Protein AF-A0ABD1R7M1-F1 (afdb_monomer)

Structure (mmCIF, N/CA/C/O backbone):
data_AF-A0ABD1R7M1-F1
#
_entry.id   AF-A0ABD1R7M1-F1
#
loop_
_atom_site.group_PDB
_atom_site.id
_atom_site.type_symbol
_atom_site.label_atom_id
_atom_site.label_alt_id
_atom_site.label_comp_id
_atom_site.label_asym_id
_atom_site.label_entity_id
_atom_site.label_seq_id
_atom_site.pdbx_PDB_ins_code
_atom_site.Cartn_x
_atom_site.Cartn_y
_atom_site.Cartn_z
_atom_site.occupancy
_atom_site.B_iso_or_equiv
_atom_site.auth_seq_id
_atom_site.auth_comp_id
_atom_site.auth_asym_id
_atom_site.auth_atom_id
_atom_site.pdbx_PDB_model_num
ATOM 1 N N . MET A 1 1 ? -0.407 -18.574 -73.218 1.00 39.66 1 MET A N 1
ATOM 2 C CA . MET A 1 1 ? 0.041 -18.641 -74.624 1.00 39.66 1 MET A CA 1
ATOM 3 C C . MET A 1 1 ? 1.188 -17.644 -74.722 1.00 39.66 1 MET A C 1
ATOM 5 O O . MET A 1 1 ? 0.925 -16.484 -74.448 1.00 39.66 1 MET A O 1
ATOM 9 N N . SER A 1 2 ? 2.442 -18.100 -74.569 1.00 45.06 2 SER A N 1
ATOM 10 C CA . SER A 1 2 ? 3.387 -18.464 -75.665 1.00 45.06 2 SER A CA 1
ATOM 11 C C . SER A 1 2 ? 3.735 -17.207 -76.479 1.00 45.06 2 SER A C 1
ATOM 13 O O . SER A 1 2 ? 2.805 -16.568 -76.948 1.00 45.06 2 SER A O 1
ATOM 15 N N . ASP A 1 3 ? 4.956 -16.671 -76.543 1.00 44.69 3 ASP A N 1
ATOM 16 C CA . ASP A 1 3 ? 6.302 -17.182 -76.905 1.00 44.69 3 ASP A CA 1
ATOM 17 C C . ASP A 1 3 ? 7.366 -16.435 -76.067 1.00 44.69 3 ASP A C 1
ATOM 19 O O . ASP A 1 3 ? 7.115 -15.302 -75.672 1.00 44.69 3 ASP A O 1
ATOM 23 N N . LYS A 1 4 ? 8.554 -16.905 -75.655 1.00 51.56 4 LYS A N 1
ATOM 24 C CA . LYS A 1 4 ? 9.598 -17.825 -76.154 1.00 51.56 4 LYS A CA 1
ATOM 25 C C . LYS A 1 4 ? 10.211 -17.477 -77.516 1.00 51.56 4 LYS A C 1
ATOM 27 O O . LYS A 1 4 ? 9.798 -18.030 -78.517 1.00 51.56 4 LYS A O 1
ATOM 32 N N . THR A 1 5 ? 11.341 -16.769 -77.482 1.00 46.03 5 THR A N 1
ATOM 33 C CA . THR A 1 5 ? 12.512 -17.079 -78.324 1.00 46.03 5 THR A CA 1
ATOM 34 C C . THR A 1 5 ? 13.796 -16.779 -77.549 1.00 46.03 5 THR A C 1
ATOM 36 O O . THR A 1 5 ? 14.017 -15.652 -77.109 1.00 46.03 5 THR A O 1
ATOM 39 N N . LEU A 1 6 ? 14.578 -17.842 -77.328 1.00 51.22 6 LEU A N 1
ATOM 40 C CA . LEU A 1 6 ? 16.008 -17.804 -77.019 1.00 51.22 6 LEU A CA 1
ATOM 41 C C . LEU A 1 6 ? 16.781 -17.339 -78.257 1.00 51.22 6 LEU A C 1
ATOM 43 O O . LEU A 1 6 ? 16.264 -17.493 -79.356 1.00 51.22 6 LEU A O 1
ATOM 47 N N . ASP A 1 7 ? 17.996 -16.843 -78.041 1.00 45.28 7 ASP A N 1
ATOM 48 C CA . ASP A 1 7 ? 19.244 -17.173 -78.758 1.00 45.28 7 ASP A CA 1
ATOM 49 C C . ASP A 1 7 ? 20.304 -16.173 -78.263 1.00 45.28 7 ASP A C 1
ATOM 51 O O . ASP A 1 7 ? 19.977 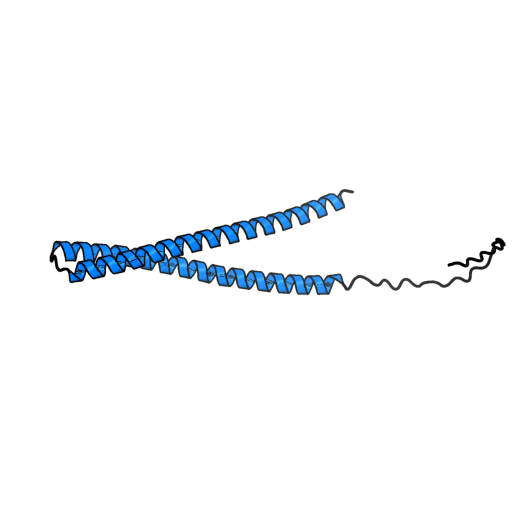-15.032 -77.952 1.00 45.28 7 ASP A O 1
ATOM 55 N N . ASP A 1 8 ? 21.594 -16.432 -78.152 1.00 43.25 8 ASP A N 1
ATOM 56 C CA . ASP A 1 8 ? 22.455 -17.606 -78.052 1.00 43.25 8 ASP A CA 1
ATOM 57 C C . ASP A 1 8 ? 23.808 -16.988 -77.625 1.00 43.25 8 ASP A C 1
ATOM 59 O O . ASP A 1 8 ? 24.107 -15.838 -77.967 1.00 43.25 8 ASP A O 1
ATOM 63 N N . HIS A 1 9 ? 24.602 -17.681 -76.816 1.00 45.09 9 HIS A N 1
ATOM 64 C CA . HIS A 1 9 ? 25.934 -17.199 -76.428 1.00 45.09 9 HIS A CA 1
ATOM 65 C C . HIS A 1 9 ? 26.943 -17.591 -77.520 1.00 45.09 9 HIS A C 1
ATOM 67 O O . HIS A 1 9 ? 26.781 -18.637 -78.142 1.00 45.09 9 HIS A O 1
ATOM 73 N N . PRO A 1 10 ? 28.035 -16.834 -77.719 1.00 48.00 10 PRO A N 1
ATOM 74 C CA . PRO A 1 10 ? 29.284 -17.402 -77.213 1.00 48.00 10 PRO A CA 1
ATOM 75 C C . PRO A 1 10 ? 30.273 -16.375 -76.645 1.00 48.00 10 PRO A C 1
ATOM 77 O O . PRO A 1 10 ? 30.206 -15.172 -76.891 1.00 48.00 10 PRO A O 1
ATOM 80 N N . GLN A 1 11 ? 31.168 -16.915 -75.824 1.00 47.47 11 GLN A N 1
ATOM 81 C CA . GLN A 1 11 ? 32.292 -16.266 -75.167 1.00 47.47 11 GLN A CA 1
ATOM 82 C C . GLN A 1 11 ? 33.311 -15.730 -76.177 1.00 47.47 11 GLN A C 1
ATOM 84 O O . GLN A 1 11 ? 33.597 -16.403 -77.165 1.00 47.47 11 GLN A O 1
ATOM 89 N N . ASP A 1 12 ? 33.954 -14.610 -75.846 1.00 35.03 12 ASP A N 1
ATOM 90 C CA . ASP A 1 12 ? 35.298 -14.313 -76.336 1.00 35.03 12 ASP A CA 1
ATOM 91 C C . ASP A 1 12 ? 36.190 -13.839 -75.181 1.00 35.03 12 ASP A C 1
ATOM 93 O O . ASP A 1 12 ? 35.791 -13.029 -74.342 1.00 35.03 12 ASP A O 1
ATOM 97 N N . SER A 1 13 ? 37.374 -14.442 -75.120 1.00 50.53 13 SER A N 1
ATOM 98 C CA . SER A 1 13 ? 38.446 -14.186 -74.164 1.00 50.53 13 SER A CA 1
ATOM 99 C C . SER A 1 13 ? 39.355 -13.096 -74.714 1.00 50.53 13 SER A C 1
ATOM 101 O O . SER A 1 13 ? 39.893 -13.243 -75.804 1.00 50.53 13 SER A O 1
ATOM 103 N N . GLY A 1 14 ? 39.632 -12.064 -73.925 1.00 38.62 14 GLY A N 1
ATOM 104 C CA . GLY A 1 14 ? 40.678 -11.093 -74.238 1.00 38.62 14 GLY A CA 1
ATOM 105 C C . GLY A 1 14 ? 41.117 -10.366 -72.979 1.00 38.62 14 GLY A C 1
ATOM 106 O O . GLY A 1 14 ? 40.344 -9.613 -72.396 1.00 38.62 14 GLY A O 1
ATOM 107 N N . SER A 1 15 ? 42.326 -10.674 -72.526 1.00 45.91 15 SER A N 1
ATOM 108 C CA . SER A 1 15 ? 42.978 -10.127 -71.342 1.00 45.91 15 SER A CA 1
ATOM 109 C C . SER A 1 15 ? 43.521 -8.708 -71.558 1.00 45.91 15 SER A C 1
ATOM 111 O O . SER A 1 15 ? 43.732 -8.275 -72.686 1.00 45.91 15 SER A O 1
ATOM 113 N N . ASP A 1 16 ? 43.815 -8.067 -70.422 1.00 44.69 16 ASP A N 1
ATOM 114 C CA . ASP A 1 16 ? 44.773 -6.969 -70.231 1.00 44.69 16 ASP A CA 1
ATOM 115 C C . ASP A 1 16 ? 44.353 -5.547 -70.637 1.00 44.69 16 ASP A C 1
ATOM 117 O O . ASP A 1 16 ? 44.591 -5.106 -71.750 1.00 44.69 16 ASP A O 1
ATOM 121 N N . GLU A 1 17 ? 43.847 -4.776 -69.665 1.00 37.94 17 GLU A N 1
ATOM 122 C CA . GLU A 1 17 ? 44.541 -3.565 -69.184 1.00 37.94 17 GLU A CA 1
ATOM 123 C C . GLU A 1 17 ? 43.837 -2.997 -67.938 1.00 37.94 17 GLU A C 1
ATOM 125 O O . GLU A 1 17 ? 42.680 -2.579 -67.975 1.00 37.94 17 GLU A O 1
ATOM 130 N N . LEU A 1 18 ? 44.549 -2.962 -66.809 1.00 48.09 18 LEU A N 1
ATOM 131 C CA . LEU A 1 18 ? 44.186 -2.114 -65.675 1.00 48.09 18 LEU A CA 1
ATOM 132 C C . LEU A 1 18 ? 44.658 -0.685 -65.965 1.00 48.09 18 LEU A C 1
ATOM 134 O O . LEU A 1 18 ? 45.837 -0.501 -66.268 1.00 48.09 18 LEU A O 1
ATOM 138 N N . PRO A 1 19 ? 43.845 0.332 -65.652 1.00 46.22 19 PRO A N 1
ATOM 139 C CA . PRO A 1 19 ? 44.384 1.531 -65.046 1.00 46.22 19 PRO A CA 1
ATOM 140 C C . PRO A 1 19 ? 43.989 1.566 -63.571 1.00 46.22 19 PRO A C 1
ATOM 142 O O . PRO A 1 19 ? 42.822 1.606 -63.184 1.00 46.22 19 PRO A O 1
ATOM 145 N N . SER A 1 20 ? 45.029 1.547 -62.748 1.00 53.94 20 SER A N 1
ATOM 146 C CA . SER A 1 20 ? 45.032 1.821 -61.321 1.00 53.94 20 SER A CA 1
ATOM 147 C C . SER A 1 20 ? 44.240 3.087 -60.973 1.00 53.94 20 SER A C 1
ATOM 149 O O . SER A 1 20 ? 44.700 4.200 -61.234 1.00 53.94 20 SER A O 1
ATOM 151 N N . VAL A 1 21 ? 43.103 2.929 -60.296 1.00 48.91 21 VAL A N 1
ATOM 152 C CA . VAL A 1 21 ? 42.571 3.970 -59.414 1.00 48.91 21 VAL A CA 1
ATOM 153 C C . VAL A 1 21 ? 42.895 3.547 -57.989 1.00 48.91 21 VAL A C 1
ATOM 155 O O . VAL A 1 21 ? 42.351 2.593 -57.438 1.00 48.91 21 VAL A O 1
ATOM 158 N N . VAL A 1 22 ? 43.872 4.244 -57.422 1.00 53.50 22 VAL A N 1
ATOM 159 C CA . VAL A 1 22 ? 44.125 4.299 -55.988 1.00 53.50 22 VAL A CA 1
ATOM 160 C C . VAL A 1 22 ? 42.834 4.743 -55.303 1.00 53.50 22 VAL A C 1
ATOM 162 O O . VAL A 1 22 ? 42.510 5.929 -55.263 1.00 53.50 22 VAL A O 1
ATOM 165 N N . VAL A 1 23 ? 42.076 3.783 -54.770 1.00 49.38 23 VAL A N 1
ATOM 166 C CA . VAL A 1 23 ? 41.106 4.062 -53.713 1.00 49.38 23 VAL A CA 1
ATOM 167 C C . VAL A 1 23 ? 41.943 4.396 -52.489 1.00 49.38 23 VAL A C 1
ATOM 169 O O . VAL A 1 23 ? 42.403 3.518 -51.762 1.00 49.38 23 VAL A O 1
ATOM 172 N N . ASN A 1 24 ? 42.209 5.692 -52.324 1.00 47.72 24 ASN A N 1
ATOM 173 C CA . ASN A 1 24 ? 42.637 6.239 -51.051 1.00 47.72 24 ASN A CA 1
ATOM 174 C C . ASN A 1 24 ? 41.645 5.736 -50.002 1.00 47.72 24 ASN A C 1
ATOM 176 O O . ASN A 1 24 ? 40.456 6.051 -50.061 1.00 47.72 24 ASN A O 1
ATOM 180 N N . GLY A 1 25 ? 42.148 4.933 -49.068 1.00 51.88 25 GLY A N 1
ATOM 181 C CA . GLY A 1 25 ? 41.462 4.676 -47.820 1.00 51.88 25 GLY A CA 1
ATOM 182 C C . GLY A 1 25 ? 41.325 5.999 -47.088 1.00 51.88 25 GLY A C 1
ATOM 183 O O . GLY A 1 25 ? 42.273 6.443 -46.445 1.00 51.88 25 GLY A O 1
ATOM 184 N N . ASP A 1 26 ? 40.163 6.634 -47.214 1.00 44.44 26 ASP A N 1
ATOM 185 C CA . ASP A 1 26 ? 39.697 7.511 -46.156 1.00 44.44 26 ASP A CA 1
ATOM 186 C C . ASP A 1 26 ? 38.957 6.638 -45.149 1.00 44.44 26 ASP A C 1
ATOM 188 O O . ASP A 1 26 ? 37.848 6.138 -45.360 1.00 44.44 26 ASP A O 1
ATOM 192 N N . ASP A 1 27 ? 39.707 6.369 -44.095 1.00 53.53 27 ASP A N 1
ATOM 193 C CA . ASP A 1 27 ? 39.394 5.618 -42.903 1.00 53.53 27 ASP A CA 1
ATOM 194 C C . ASP A 1 27 ? 38.145 6.245 -42.256 1.00 53.53 27 ASP A C 1
ATOM 196 O O . ASP A 1 27 ? 38.233 7.085 -41.360 1.00 53.53 27 ASP A O 1
ATOM 200 N N . SER A 1 28 ? 36.952 5.856 -42.723 1.00 53.56 28 SER A N 1
ATOM 201 C CA . SER A 1 28 ? 35.676 6.147 -42.064 1.00 53.56 28 SER A CA 1
ATOM 202 C C . SER A 1 28 ? 35.602 5.359 -40.755 1.00 53.56 28 SER A C 1
ATOM 204 O O . SER A 1 28 ? 34.842 4.402 -40.599 1.00 53.56 28 SER A O 1
ATOM 206 N N . LYS A 1 29 ? 36.427 5.773 -39.790 1.00 53.94 29 LYS A N 1
ATOM 207 C CA . LYS A 1 29 ? 36.362 5.390 -38.386 1.00 53.94 29 LYS A CA 1
ATOM 208 C C . LYS A 1 29 ? 35.007 5.820 -37.829 1.00 53.94 29 LYS A C 1
ATOM 210 O O . LYS A 1 29 ? 34.815 6.949 -37.393 1.00 53.94 29 LYS A O 1
ATOM 215 N N . SER A 1 30 ? 34.060 4.887 -37.866 1.00 56.38 30 SER A N 1
ATOM 216 C CA . SER A 1 30 ? 33.150 4.568 -36.763 1.00 56.38 30 SER A CA 1
ATOM 217 C C . SER A 1 30 ? 32.725 5.749 -35.868 1.00 56.38 30 SER A C 1
ATOM 219 O O . SER A 1 30 ? 33.058 5.779 -34.685 1.00 56.38 30 SER A O 1
ATOM 221 N N . ASN A 1 31 ? 31.944 6.697 -36.391 1.00 50.62 31 ASN A N 1
ATOM 222 C CA . ASN A 1 31 ? 31.202 7.642 -35.541 1.00 50.62 31 ASN A CA 1
ATOM 223 C C . ASN A 1 31 ? 29.749 7.191 -35.272 1.00 50.62 31 ASN A C 1
ATOM 225 O O . ASN A 1 31 ? 29.003 7.872 -34.577 1.00 50.62 31 ASN A O 1
ATOM 229 N N . ALA A 1 32 ? 29.339 6.029 -35.793 1.00 54.00 32 ALA A N 1
ATOM 230 C CA . ALA A 1 32 ? 28.003 5.473 -35.562 1.00 54.00 32 ALA A CA 1
ATOM 231 C C . ALA A 1 32 ? 27.825 4.883 -34.147 1.00 54.00 32 ALA A C 1
ATOM 233 O O . ALA A 1 32 ? 26.715 4.824 -33.641 1.00 54.00 32 ALA A O 1
ATOM 234 N N . THR A 1 33 ? 28.907 4.494 -33.463 1.00 55.53 33 THR A N 1
ATOM 235 C CA . THR A 1 33 ? 28.830 3.837 -32.143 1.00 55.53 33 THR A CA 1
ATOM 236 C C . THR A 1 33 ? 28.833 4.811 -30.961 1.00 55.53 33 THR A C 1
ATOM 238 O O . THR A 1 33 ? 28.380 4.458 -29.872 1.00 55.53 33 THR A O 1
ATOM 241 N N . SER A 1 34 ? 29.328 6.041 -31.138 1.00 58.84 34 SER A N 1
ATOM 242 C CA . SER A 1 34 ? 29.456 7.027 -30.054 1.00 58.84 34 SER A CA 1
ATOM 243 C C . SER A 1 34 ? 28.100 7.645 -29.686 1.00 58.84 34 SER A C 1
ATOM 245 O O . SER A 1 34 ? 27.756 7.691 -28.501 1.00 58.84 34 SER A O 1
ATOM 247 N N . SER A 1 35 ? 27.308 8.036 -30.692 1.00 61.56 35 SER A N 1
ATOM 248 C CA . SER A 1 35 ? 25.952 8.584 -30.542 1.00 61.56 35 SER A CA 1
ATOM 249 C C . SER A 1 35 ? 24.964 7.558 -29.989 1.00 61.56 35 SER A C 1
ATOM 251 O O . SER A 1 35 ? 24.223 7.868 -29.060 1.00 61.56 35 SER A O 1
ATOM 253 N N . ASP A 1 36 ? 25.007 6.311 -30.464 1.00 72.00 36 ASP A N 1
ATOM 254 C CA . ASP A 1 36 ? 24.167 5.240 -29.914 1.00 72.00 36 ASP A CA 1
ATOM 255 C C . ASP A 1 36 ? 24.520 4.947 -28.447 1.00 72.00 36 ASP A C 1
ATOM 257 O O . ASP A 1 36 ? 23.635 4.742 -27.615 1.00 72.00 36 ASP A O 1
ATOM 261 N N . SER A 1 37 ? 25.807 5.020 -28.081 1.00 79.75 37 SER A N 1
ATOM 262 C CA . SER A 1 37 ? 26.237 4.842 -26.688 1.00 79.75 37 SER A CA 1
ATOM 263 C C . SER A 1 37 ? 25.828 5.998 -25.769 1.00 79.75 37 SER A C 1
ATOM 265 O O . SER A 1 37 ? 25.560 5.772 -24.588 1.00 79.75 37 SER A O 1
ATOM 267 N N . SER A 1 38 ? 25.782 7.236 -26.273 1.00 85.25 38 SER A N 1
ATOM 268 C CA . SER A 1 38 ? 25.408 8.409 -25.476 1.00 85.25 38 SER A CA 1
ATOM 269 C C . SER A 1 38 ? 23.897 8.470 -25.261 1.00 85.25 38 SER A C 1
ATOM 271 O O . SER A 1 38 ? 23.459 8.749 -24.145 1.00 85.25 38 SER A O 1
ATOM 273 N N . VAL A 1 39 ? 23.107 8.091 -26.272 1.00 89.06 39 VAL A N 1
ATOM 274 C CA . VAL A 1 39 ? 21.659 7.882 -26.147 1.00 89.06 39 VAL A CA 1
ATOM 275 C C . VAL A 1 39 ? 21.365 6.723 -25.194 1.00 89.06 39 VAL A C 1
ATOM 277 O O . VAL A 1 39 ? 20.567 6.896 -24.276 1.00 89.06 39 VAL A O 1
ATOM 280 N N . ALA A 1 40 ? 22.048 5.580 -25.326 1.00 91.00 40 ALA A N 1
ATOM 281 C CA . ALA A 1 40 ? 21.885 4.448 -24.412 1.00 91.00 40 ALA A CA 1
ATOM 282 C C . ALA A 1 40 ? 22.251 4.809 -22.961 1.00 91.00 40 ALA A C 1
ATOM 284 O O . ALA A 1 40 ? 21.528 4.447 -22.033 1.00 91.00 40 ALA A O 1
ATOM 285 N N . LYS A 1 41 ? 23.326 5.582 -22.749 1.00 90.50 41 LYS A N 1
ATOM 286 C CA . LYS A 1 41 ? 23.695 6.111 -21.425 1.00 90.50 41 LYS A CA 1
ATOM 287 C C . LYS A 1 41 ? 22.669 7.103 -20.886 1.00 90.50 41 LYS A C 1
ATOM 289 O O . LYS A 1 41 ? 22.339 7.028 -19.707 1.00 90.50 41 LYS A O 1
ATOM 294 N N . GLY A 1 42 ? 22.149 8.002 -21.720 1.00 93.25 42 GLY A N 1
ATOM 295 C CA . GLY A 1 42 ? 21.093 8.940 -21.334 1.00 93.25 42 GLY A CA 1
ATOM 296 C C . GLY A 1 42 ? 19.808 8.216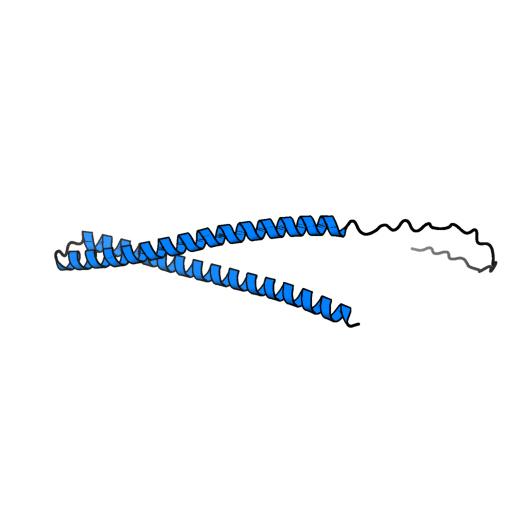 -20.933 1.00 93.25 42 GLY A C 1
ATOM 297 O O . GLY A 1 42 ? 19.233 8.512 -19.888 1.00 93.25 42 GLY A O 1
ATOM 298 N N . LEU A 1 43 ? 19.410 7.204 -21.709 1.00 92.69 43 LEU A N 1
ATOM 299 C CA . LEU A 1 43 ? 18.243 6.373 -21.428 1.00 92.69 43 LEU A CA 1
ATOM 300 C C . LEU A 1 43 ? 18.438 5.551 -20.148 1.00 92.69 43 LEU A C 1
ATOM 302 O O . LEU A 1 43 ? 17.557 5.531 -19.294 1.00 92.69 43 LEU A O 1
ATOM 306 N N . SER A 1 44 ? 19.610 4.932 -19.976 1.00 91.88 44 SER A N 1
ATOM 307 C CA . SER A 1 44 ? 19.963 4.207 -18.753 1.00 91.88 44 SER A CA 1
ATOM 308 C C . SER A 1 44 ? 19.947 5.131 -17.540 1.00 91.88 44 SER A C 1
ATOM 310 O O . SER A 1 44 ? 19.382 4.765 -16.519 1.00 91.88 44 SER A O 1
ATOM 312 N N . SER A 1 45 ? 20.519 6.332 -17.647 1.00 94.31 45 SER A N 1
ATOM 313 C CA . SER A 1 45 ? 20.519 7.314 -16.560 1.00 94.31 45 SER A CA 1
ATOM 314 C C . SER A 1 45 ? 19.104 7.764 -16.205 1.00 94.31 45 SER A C 1
ATOM 316 O O . SER A 1 45 ? 18.791 7.912 -15.026 1.00 94.31 45 SER A O 1
ATOM 318 N N . LEU A 1 46 ? 18.244 7.973 -17.205 1.00 96.56 46 LEU A N 1
ATOM 319 C CA . LEU A 1 46 ? 16.851 8.352 -16.990 1.00 96.56 46 LEU A CA 1
ATOM 320 C C . LEU A 1 46 ? 16.073 7.225 -16.302 1.00 96.56 46 LEU A C 1
ATOM 322 O O . LEU A 1 46 ? 15.377 7.473 -15.321 1.00 96.56 46 LEU A O 1
ATOM 326 N N . ILE A 1 47 ? 16.227 5.985 -16.773 1.00 94.38 47 ILE A N 1
ATOM 327 C CA . ILE A 1 47 ? 15.582 4.810 -16.176 1.00 94.38 47 ILE A CA 1
ATOM 328 C C . ILE A 1 47 ? 16.081 4.598 -14.744 1.00 94.38 47 ILE A C 1
ATOM 330 O O . ILE A 1 47 ? 15.261 4.433 -13.845 1.00 94.38 47 ILE A O 1
ATOM 334 N N . SER A 1 48 ? 17.391 4.676 -14.498 1.00 94.06 48 SER A N 1
ATOM 335 C CA . SER A 1 48 ? 17.955 4.584 -13.147 1.00 94.06 48 SER A CA 1
ATOM 336 C C . SER A 1 48 ? 17.410 5.677 -12.230 1.00 94.06 48 SER A C 1
ATOM 338 O O . SER A 1 48 ? 17.036 5.383 -11.098 1.00 94.06 48 SER A O 1
ATOM 340 N N . SER A 1 49 ? 17.297 6.916 -12.714 1.00 96.06 49 SER A N 1
ATOM 341 C CA . SER A 1 49 ? 16.710 8.016 -11.941 1.00 96.06 49 SER A CA 1
ATOM 342 C C . SER A 1 49 ? 15.252 7.738 -11.578 1.00 96.06 49 SER A C 1
ATOM 344 O O . SER A 1 49 ? 14.870 7.910 -10.425 1.00 96.06 49 SER A O 1
ATOM 346 N N . ILE A 1 50 ? 14.444 7.271 -12.534 1.00 97.25 50 ILE A N 1
ATOM 347 C CA . ILE A 1 50 ? 13.028 6.951 -12.304 1.00 97.25 50 ILE A CA 1
ATOM 348 C C . ILE A 1 50 ? 12.879 5.793 -11.312 1.00 97.25 50 ILE A C 1
ATOM 350 O O . ILE A 1 50 ? 12.026 5.861 -10.430 1.00 97.25 50 ILE A O 1
ATOM 354 N N . ILE A 1 51 ? 13.700 4.745 -11.438 1.00 95.25 51 ILE A N 1
ATOM 355 C CA . ILE A 1 51 ? 13.696 3.607 -10.508 1.00 95.25 51 ILE A CA 1
ATOM 356 C C . ILE A 1 51 ? 14.041 4.089 -9.098 1.00 95.25 51 ILE A C 1
ATOM 358 O O . ILE A 1 51 ? 13.300 3.804 -8.166 1.00 95.25 51 ILE A O 1
ATOM 362 N N . THR A 1 52 ? 15.094 4.895 -8.956 1.00 95.62 52 THR A N 1
ATOM 363 C CA . THR A 1 52 ? 15.530 5.416 -7.650 1.00 95.62 52 THR A CA 1
ATOM 364 C C . THR A 1 52 ? 14.454 6.298 -7.004 1.00 95.62 52 THR A C 1
ATOM 366 O O . THR A 1 52 ? 14.160 6.172 -5.813 1.00 95.62 52 THR A O 1
ATOM 369 N N . ASP A 1 53 ? 13.803 7.158 -7.791 1.00 95.50 53 ASP A N 1
ATOM 370 C CA . ASP A 1 53 ? 12.686 7.981 -7.324 1.00 95.50 53 ASP A CA 1
ATOM 371 C C . ASP A 1 53 ? 11.489 7.125 -6.897 1.00 95.50 53 ASP A C 1
ATOM 373 O O . ASP A 1 53 ? 10.857 7.402 -5.872 1.00 95.50 53 ASP A O 1
ATOM 377 N N . PHE A 1 54 ? 11.168 6.078 -7.660 1.00 95.94 54 PHE A N 1
ATOM 378 C CA . PHE A 1 54 ? 10.082 5.166 -7.324 1.00 95.94 54 PHE A CA 1
ATOM 379 C C . PHE A 1 54 ? 10.389 4.370 -6.052 1.00 95.94 54 PHE A C 1
ATOM 381 O O . PHE A 1 54 ? 9.521 4.278 -5.184 1.00 95.94 54 PHE A O 1
ATOM 388 N N . ASP A 1 55 ? 11.617 3.879 -5.899 1.00 93.19 55 ASP A N 1
ATOM 389 C CA . ASP A 1 55 ? 12.075 3.149 -4.715 1.00 93.19 55 ASP A CA 1
ATOM 390 C C . ASP A 1 55 ? 11.983 4.015 -3.460 1.00 93.19 55 ASP A C 1
ATOM 392 O O . ASP A 1 55 ? 11.398 3.593 -2.461 1.00 93.19 55 ASP A O 1
ATOM 396 N N . SER A 1 56 ? 12.444 5.268 -3.527 1.00 94.44 56 SER A N 1
ATOM 397 C CA . SER A 1 56 ? 12.346 6.196 -2.393 1.00 94.44 56 SER A CA 1
ATOM 398 C C . SER A 1 56 ? 10.891 6.434 -1.961 1.00 94.44 56 SER A C 1
ATOM 400 O O . SER A 1 56 ? 10.569 6.461 -0.768 1.00 94.44 56 SER A O 1
ATOM 402 N N . ARG A 1 57 ? 9.970 6.547 -2.928 1.00 94.88 57 ARG A N 1
ATOM 403 C CA . ARG A 1 57 ? 8.534 6.725 -2.674 1.00 94.88 57 ARG A CA 1
ATOM 404 C C . ARG A 1 57 ? 7.884 5.449 -2.150 1.00 94.88 57 ARG A C 1
ATOM 406 O O . ARG A 1 57 ? 7.019 5.532 -1.273 1.00 94.88 57 ARG A O 1
ATOM 413 N N . ALA A 1 58 ? 8.275 4.287 -2.664 1.00 95.56 58 ALA A N 1
ATOM 414 C CA . ALA A 1 58 ? 7.791 2.991 -2.204 1.00 95.56 58 ALA A CA 1
ATOM 415 C C . ALA A 1 58 ? 8.223 2.732 -0.755 1.00 95.56 58 ALA A C 1
ATOM 417 O O . ALA A 1 58 ? 7.394 2.351 0.075 1.00 95.56 58 ALA A O 1
ATOM 418 N N . GLU A 1 59 ? 9.478 3.033 -0.420 1.00 96.19 59 GLU A N 1
ATOM 419 C CA . GLU A 1 59 ? 10.013 2.919 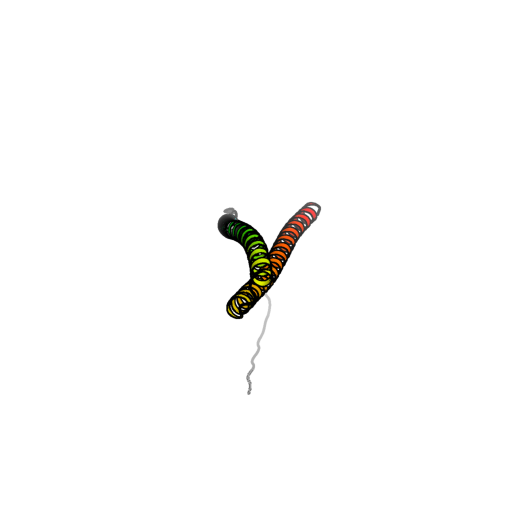0.935 1.00 96.19 59 GLU A CA 1
ATOM 420 C C . GLU A 1 59 ? 9.303 3.876 1.903 1.00 96.19 59 GLU A C 1
ATOM 422 O O . GLU A 1 59 ? 8.819 3.452 2.958 1.00 96.19 59 GLU A O 1
ATOM 427 N N . ALA A 1 60 ? 9.153 5.152 1.526 1.00 93.00 60 ALA A N 1
ATOM 428 C CA . ALA A 1 60 ? 8.412 6.132 2.320 1.00 93.00 60 ALA A CA 1
ATOM 429 C C . ALA A 1 60 ? 6.956 5.693 2.556 1.00 93.00 60 ALA A C 1
ATOM 431 O O . ALA A 1 60 ? 6.441 5.774 3.675 1.00 93.00 60 ALA A O 1
ATOM 432 N N . THR A 1 61 ? 6.306 5.156 1.519 1.00 93.50 61 THR A N 1
ATOM 433 C CA . THR A 1 61 ? 4.943 4.623 1.616 1.00 93.50 61 THR A CA 1
ATOM 434 C C . THR A 1 61 ? 4.889 3.431 2.566 1.00 93.50 61 THR A C 1
ATOM 436 O O . THR A 1 61 ? 4.023 3.396 3.440 1.00 93.50 61 THR A O 1
ATOM 439 N N . SER A 1 62 ? 5.824 2.484 2.455 1.00 94.19 62 SER A N 1
ATOM 440 C CA . SER A 1 62 ? 5.902 1.319 3.343 1.00 94.19 62 SER A CA 1
ATOM 441 C C . SER A 1 62 ? 6.026 1.735 4.810 1.00 94.19 62 SER A C 1
ATOM 443 O O . SER A 1 62 ? 5.257 1.261 5.645 1.00 94.19 62 SER A O 1
ATOM 445 N N . ARG A 1 63 ? 6.915 2.689 5.119 1.00 93.94 63 ARG A N 1
ATOM 446 C CA . ARG A 1 63 ? 7.074 3.229 6.481 1.00 93.94 63 ARG A CA 1
ATOM 447 C C . ARG A 1 63 ? 5.793 3.885 6.992 1.00 93.94 63 ARG A C 1
ATOM 449 O O . ARG A 1 63 ? 5.374 3.630 8.118 1.00 93.94 63 ARG A O 1
ATOM 456 N N . SER A 1 64 ? 5.131 4.688 6.157 1.00 91.56 64 SER A N 1
ATOM 457 C CA . SER A 1 64 ? 3.861 5.323 6.535 1.00 91.56 64 SER A CA 1
ATOM 458 C C . SER A 1 64 ? 2.748 4.300 6.799 1.00 91.56 64 SER A C 1
ATOM 460 O O . SER A 1 64 ? 1.955 4.467 7.724 1.00 91.56 64 SER A O 1
ATOM 462 N N . GLN A 1 65 ? 2.709 3.205 6.030 1.00 96.00 65 GLN A N 1
ATOM 463 C CA . GLN A 1 65 ? 1.746 2.124 6.228 1.00 96.00 65 GLN A CA 1
ATOM 464 C C . GLN A 1 65 ? 2.025 1.341 7.509 1.00 96.00 65 GLN A C 1
ATOM 466 O O . GLN A 1 65 ? 1.078 0.956 8.188 1.00 96.00 65 GLN A O 1
ATOM 471 N N . GLU A 1 66 ? 3.292 1.121 7.856 1.00 95.50 66 GLU A N 1
ATOM 472 C CA . GLU A 1 66 ? 3.679 0.472 9.110 1.00 95.50 66 GLU A CA 1
ATOM 473 C C . GLU A 1 66 ? 3.262 1.315 10.324 1.00 95.50 66 GLU A C 1
ATOM 475 O O . GLU A 1 66 ? 2.615 0.812 11.243 1.00 95.50 66 GLU A O 1
ATOM 480 N N . GLN A 1 67 ? 3.519 2.625 10.281 1.00 93.44 67 GLN A N 1
ATOM 481 C CA . GLN A 1 67 ? 3.055 3.559 11.312 1.00 93.44 67 GLN A CA 1
ATOM 482 C C . GLN A 1 67 ? 1.526 3.598 11.422 1.00 93.44 67 GLN A C 1
ATOM 484 O O . GLN A 1 67 ? 0.972 3.643 12.527 1.00 93.44 67 GLN A O 1
ATOM 489 N N . LEU A 1 68 ? 0.828 3.563 10.285 1.00 90.12 68 LEU A N 1
ATOM 490 C CA . LEU A 1 68 ? -0.628 3.508 10.261 1.00 90.12 68 LEU A CA 1
ATOM 491 C C . LEU A 1 68 ? -1.149 2.189 10.841 1.00 90.12 68 LEU A C 1
ATOM 493 O O . LEU A 1 68 ? -2.101 2.215 11.614 1.00 90.12 68 LEU A O 1
ATOM 497 N N . ALA A 1 69 ? -0.531 1.055 10.508 1.00 90.38 69 ALA A N 1
ATOM 498 C CA . ALA A 1 69 ? -0.901 -0.250 11.049 1.00 90.38 69 ALA A CA 1
ATOM 499 C C . ALA A 1 69 ? -0.767 -0.267 12.575 1.00 90.38 69 ALA A C 1
ATOM 501 O O . ALA A 1 69 ? -1.728 -0.606 13.261 1.00 90.38 69 ALA A O 1
ATOM 502 N N . PHE A 1 70 ? 0.361 0.219 13.101 1.00 93.25 70 PHE A N 1
ATOM 503 C CA . PHE A 1 70 ? 0.558 0.371 14.542 1.00 93.25 70 PHE A CA 1
ATOM 504 C C . PHE A 1 70 ? -0.510 1.269 15.184 1.00 93.25 70 PHE A C 1
ATOM 506 O O . PHE A 1 70 ? -1.075 0.941 16.227 1.00 93.25 70 PHE A O 1
ATOM 513 N N . SER A 1 71 ? -0.832 2.396 14.543 1.00 89.12 71 SER A N 1
ATOM 514 C CA . SER A 1 71 ? -1.860 3.319 15.035 1.00 89.12 71 SER A CA 1
ATOM 515 C C . SER A 1 71 ? -3.258 2.690 15.033 1.00 89.12 71 SER A C 1
ATOM 517 O O . SER A 1 71 ? -4.027 2.911 15.967 1.00 89.12 71 SER A O 1
ATOM 519 N N . LEU A 1 72 ? -3.583 1.889 14.013 1.00 92.31 72 LEU A N 1
ATOM 520 C CA . LEU A 1 72 ? -4.842 1.148 13.925 1.00 92.31 72 LEU A CA 1
ATOM 521 C C . LEU A 1 72 ? -4.928 0.043 14.975 1.00 92.31 72 LEU A C 1
ATOM 523 O O . LEU A 1 72 ? -5.990 -0.123 15.570 1.00 92.31 72 LEU A O 1
ATOM 527 N N . ASP A 1 73 ? -3.842 -0.688 15.225 1.00 92.31 73 ASP A N 1
ATOM 528 C CA . ASP A 1 73 ? -3.801 -1.717 16.265 1.00 92.31 73 ASP A CA 1
ATOM 529 C C . ASP A 1 73 ? -4.001 -1.084 17.650 1.00 92.31 73 ASP A C 1
ATOM 531 O O . ASP A 1 73 ? -4.811 -1.570 18.441 1.00 92.31 73 ASP A O 1
ATOM 535 N N . ARG A 1 74 ? -3.360 0.067 17.912 1.00 92.81 74 ARG A N 1
ATOM 536 C CA . ARG A 1 74 ? -3.566 0.820 19.158 1.00 92.81 74 ARG A CA 1
ATOM 537 C C . ARG A 1 74 ? -5.014 1.286 19.314 1.00 92.81 74 ARG A C 1
ATOM 539 O O . ARG A 1 74 ? -5.613 1.050 20.357 1.00 92.81 74 ARG A O 1
ATOM 546 N N . LEU A 1 75 ? -5.583 1.908 18.277 1.00 90.00 75 LEU A N 1
ATOM 547 C CA . LEU A 1 75 ? -6.970 2.380 18.296 1.00 90.00 75 LEU A CA 1
ATOM 548 C C . LEU A 1 75 ? -7.960 1.222 18.459 1.00 90.00 75 LEU A C 1
ATOM 550 O O . LEU A 1 75 ? -8.943 1.364 19.174 1.00 90.00 75 LEU A O 1
ATOM 554 N N . THR A 1 76 ? -7.700 0.079 17.822 1.00 84.38 76 THR A N 1
ATOM 555 C CA . THR A 1 76 ? -8.526 -1.126 17.978 1.00 84.38 76 THR A CA 1
ATOM 556 C C . THR A 1 76 ? -8.508 -1.595 19.431 1.00 84.38 76 THR A C 1
ATOM 558 O O . THR A 1 76 ? -9.570 -1.818 19.994 1.00 84.38 76 THR A O 1
ATOM 561 N N . GLY A 1 77 ? -7.338 -1.627 20.077 1.00 86.50 77 GLY A N 1
ATOM 562 C CA . GLY A 1 77 ? -7.239 -1.969 21.498 1.00 86.50 77 GLY A CA 1
ATOM 563 C C . GLY A 1 77 ? -7.916 -0.956 22.432 1.00 86.50 77 GLY A C 1
ATOM 564 O O . GLY A 1 77 ? -8.492 -1.345 23.444 1.00 86.50 77 GLY A O 1
ATOM 565 N N . GLU A 1 78 ? -7.880 0.341 22.110 1.00 83.38 78 GLU A N 1
ATOM 566 C CA . GLU A 1 78 ? -8.651 1.364 22.837 1.00 83.38 78 GLU A CA 1
ATOM 567 C C . GLU A 1 78 ? -10.166 1.160 22.657 1.00 83.38 78 GLU A C 1
ATOM 569 O O . GLU A 1 78 ? -10.929 1.310 23.609 1.00 83.38 78 GLU A O 1
ATOM 574 N N . LEU A 1 79 ? -10.601 0.769 21.457 1.00 78.25 79 LEU A N 1
ATOM 575 C CA . LEU A 1 79 ? -12.001 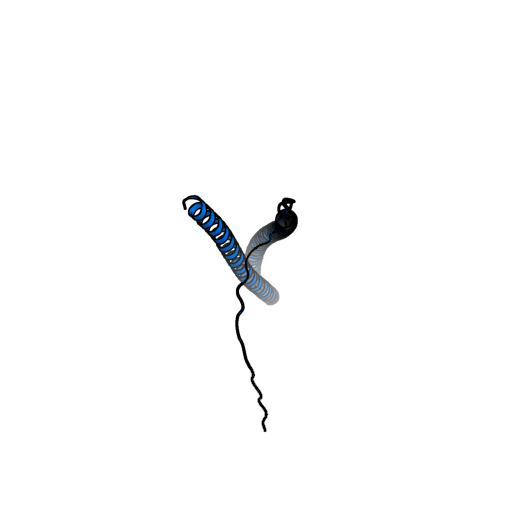0.502 21.150 1.00 78.25 79 LEU A CA 1
ATOM 576 C C . LEU A 1 79 ? -12.516 -0.776 21.827 1.00 78.25 79 LEU A C 1
ATOM 578 O O . LEU A 1 79 ? -13.649 -0.787 22.300 1.00 78.25 79 LEU A O 1
ATOM 582 N N . ASP A 1 80 ? -11.688 -1.821 21.899 1.00 80.25 80 ASP A N 1
ATOM 583 C CA . ASP A 1 80 ? -11.998 -3.065 22.608 1.00 80.25 80 ASP A CA 1
ATOM 584 C C . ASP A 1 80 ? -12.207 -2.791 24.105 1.00 80.25 80 ASP A C 1
ATOM 586 O O . ASP A 1 80 ? -13.202 -3.232 24.675 1.00 80.25 80 ASP A O 1
ATOM 590 N N . LYS A 1 81 ? -11.345 -1.964 24.716 1.00 74.25 81 LYS A N 1
ATOM 591 C CA . LYS A 1 81 ? -11.518 -1.498 26.105 1.00 74.25 81 LYS A CA 1
ATOM 592 C C . LYS A 1 81 ? -12.789 -0.671 26.289 1.00 74.25 81 LYS A C 1
ATOM 594 O O . LYS A 1 81 ? -13.502 -0.843 27.269 1.00 74.25 81 LYS A O 1
ATOM 599 N N . LEU A 1 82 ? -13.093 0.224 25.347 1.00 64.25 82 LEU A N 1
ATOM 600 C CA . LEU A 1 82 ? -14.308 1.039 25.408 1.00 64.25 82 LEU A CA 1
ATOM 601 C C . LEU A 1 82 ? -15.583 0.189 25.261 1.00 64.25 82 LEU A C 1
ATOM 603 O O . LEU A 1 82 ? -16.600 0.505 25.870 1.00 64.25 82 LEU A O 1
ATOM 607 N N . LEU A 1 83 ? -15.536 -0.881 24.462 1.00 61.12 83 LEU A N 1
ATOM 608 C CA . LEU A 1 83 ? -16.628 -1.851 24.327 1.00 61.12 83 LEU A CA 1
ATOM 609 C C . LEU A 1 83 ? -16.812 -2.704 25.584 1.00 61.12 83 LEU A C 1
ATOM 611 O O . LEU A 1 83 ? -17.946 -3.070 25.890 1.00 61.12 83 LEU A O 1
ATOM 615 N N . GLU A 1 84 ? -15.725 -3.005 26.294 1.00 64.12 84 GLU A N 1
ATOM 616 C CA . GLU A 1 84 ? -15.760 -3.693 27.587 1.00 64.12 84 GLU A CA 1
ATOM 617 C C . GLU A 1 84 ? -16.431 -2.819 28.666 1.00 64.12 84 GLU A C 1
ATOM 619 O O . GLU A 1 84 ? -17.255 -3.320 29.430 1.00 64.12 84 GLU A O 1
ATOM 624 N N . ASP A 1 85 ? -16.172 -1.505 28.657 1.00 56.62 85 ASP A N 1
ATOM 625 C CA . ASP A 1 85 ? -16.753 -0.538 29.606 1.00 56.62 85 ASP A CA 1
ATOM 626 C C . ASP A 1 85 ? -18.167 -0.036 29.225 1.00 56.62 85 ASP A C 1
ATOM 628 O O . ASP A 1 85 ? -18.919 0.414 30.094 1.00 56.62 85 ASP A O 1
ATOM 632 N N . ALA A 1 86 ? -18.570 -0.091 27.946 1.00 56.38 86 ALA A N 1
ATOM 633 C CA . ALA A 1 86 ? -19.889 0.367 27.495 1.00 56.38 86 ALA A CA 1
ATOM 634 C C . ALA A 1 86 ? -20.371 -0.357 26.216 1.00 56.38 86 ALA A C 1
ATOM 636 O O . ALA A 1 86 ? -20.009 0.042 25.101 1.00 56.38 86 ALA A O 1
ATOM 637 N N . PRO A 1 87 ? -21.268 -1.359 26.317 1.00 54.41 87 PRO A N 1
ATOM 638 C CA . PRO A 1 87 ? -21.806 -2.072 25.162 1.00 54.41 87 PRO A CA 1
ATOM 639 C C . PRO A 1 87 ? -22.848 -1.206 24.436 1.00 54.41 87 PRO A C 1
ATOM 641 O O . PRO A 1 87 ? -24.056 -1.414 24.539 1.00 54.41 87 PRO A O 1
ATOM 644 N N . SER A 1 88 ? -22.384 -0.193 23.700 1.00 59.53 88 SER A N 1
ATOM 645 C CA . SER A 1 88 ? -23.222 0.619 22.819 1.00 59.53 88 SER A CA 1
ATOM 646 C C . SER A 1 88 ? -23.074 0.153 21.363 1.00 59.53 88 SER A C 1
ATOM 648 O O . SER A 1 88 ? -21.952 0.099 20.845 1.00 59.53 88 SER A O 1
ATOM 650 N N . PRO A 1 89 ? -24.181 -0.134 20.649 1.00 61.25 89 PRO A N 1
ATOM 651 C CA . PRO A 1 89 ? -24.161 -0.640 19.271 1.00 61.25 89 PRO A CA 1
ATOM 652 C C . PRO A 1 89 ? -23.449 0.292 18.274 1.00 61.25 89 PRO A C 1
ATOM 654 O O . PRO A 1 89 ? -22.997 -0.156 17.220 1.00 61.25 89 PRO A O 1
ATOM 657 N N . PHE A 1 90 ? -23.287 1.574 18.615 1.00 65.81 90 PHE A N 1
ATOM 658 C CA . PHE A 1 90 ? -22.580 2.552 17.789 1.00 65.81 90 PHE A CA 1
ATOM 659 C C . PHE A 1 90 ? -21.065 2.278 17.711 1.00 65.81 90 PHE A C 1
ATOM 661 O O . PHE A 1 90 ? -20.462 2.379 16.643 1.00 65.81 90 PHE A O 1
ATOM 668 N N . ILE A 1 91 ? -20.444 1.850 18.815 1.00 66.12 91 ILE A N 1
ATOM 669 C CA . ILE A 1 91 ? -18.994 1.594 18.885 1.00 66.12 91 ILE A CA 1
ATOM 670 C C . ILE A 1 91 ? -18.637 0.337 18.077 1.00 66.12 91 ILE A C 1
ATOM 672 O O . ILE A 1 91 ? -17.665 0.334 17.322 1.00 66.12 91 ILE A O 1
ATOM 676 N N . MET A 1 92 ? -19.490 -0.690 18.124 1.00 70.12 92 MET A N 1
ATOM 677 C CA . MET A 1 92 ? -19.347 -1.912 17.326 1.00 70.12 92 MET A CA 1
ATOM 678 C C . MET A 1 92 ? -19.372 -1.630 15.811 1.00 70.12 92 MET A C 1
ATOM 680 O O . MET A 1 92 ? -18.605 -2.227 15.051 1.00 70.12 92 MET A O 1
ATOM 684 N N . GLN A 1 93 ? -20.196 -0.678 15.351 1.00 79.94 93 GLN A N 1
ATOM 685 C CA . GLN A 1 93 ? -20.223 -0.271 13.941 1.00 79.94 93 GLN A CA 1
ATOM 686 C C . GLN A 1 93 ? -18.909 0.405 13.517 1.00 79.94 93 GLN A C 1
ATOM 688 O O . GLN A 1 93 ? -18.398 0.145 12.422 1.00 79.94 93 GLN A O 1
ATOM 693 N N . HIS A 1 94 ? -18.332 1.248 14.375 1.00 78.62 94 HIS A N 1
ATOM 694 C CA . HIS A 1 94 ? -17.028 1.859 14.119 1.00 78.62 94 HIS A CA 1
ATOM 695 C C . HIS A 1 94 ? -15.894 0.822 14.129 1.00 78.62 94 HIS A C 1
ATOM 697 O O . HIS A 1 94 ? -15.064 0.848 13.217 1.00 78.62 94 HIS A O 1
ATOM 703 N N . ALA A 1 95 ? -15.922 -0.148 15.050 1.00 75.44 95 ALA A N 1
ATOM 704 C CA . ALA A 1 95 ? -15.001 -1.289 15.079 1.00 75.44 95 ALA A CA 1
ATOM 705 C C . ALA A 1 95 ? -15.012 -2.059 13.751 1.00 75.44 95 ALA A C 1
ATOM 707 O O . ALA A 1 95 ? -13.969 -2.319 13.144 1.00 75.44 95 ALA A O 1
ATOM 708 N N . ALA A 1 96 ? -16.210 -2.361 13.242 1.00 77.62 96 ALA A N 1
ATOM 709 C CA . ALA A 1 96 ? -16.386 -3.061 11.975 1.00 77.62 96 ALA A CA 1
ATOM 710 C C . ALA A 1 96 ? -15.819 -2.263 10.786 1.00 77.62 96 ALA A C 1
ATOM 712 O O . ALA A 1 96 ? -15.169 -2.835 9.905 1.00 77.62 96 ALA A O 1
ATOM 713 N N . ARG A 1 97 ? -16.003 -0.934 10.767 1.00 84.56 97 ARG A N 1
ATOM 714 C CA . ARG A 1 97 ? -15.417 -0.061 9.733 1.00 84.56 97 ARG A CA 1
ATOM 715 C C . ARG A 1 97 ? -13.891 -0.057 9.795 1.00 84.56 97 ARG A C 1
ATOM 717 O O . ARG A 1 97 ? -13.253 -0.196 8.752 1.00 84.56 97 ARG A O 1
ATOM 724 N N . ILE A 1 98 ? -13.314 0.041 10.992 1.00 85.19 98 ILE A N 1
ATOM 725 C CA . ILE A 1 98 ? -11.860 -0.009 11.210 1.00 85.19 98 ILE A CA 1
ATOM 726 C C . ILE A 1 98 ? -11.293 -1.361 10.751 1.00 85.19 98 ILE A C 1
ATOM 728 O O . ILE A 1 98 ? -10.310 -1.400 10.011 1.00 85.19 98 ILE A O 1
ATOM 732 N N . SER A 1 99 ? -11.968 -2.468 11.069 1.00 80.69 99 SER A N 1
ATOM 733 C CA . SER A 1 99 ? -11.606 -3.809 10.588 1.00 80.69 99 SER A CA 1
ATOM 734 C C . SER A 1 99 ? -11.631 -3.912 9.055 1.00 80.69 99 SER A C 1
ATOM 736 O O . SER A 1 99 ? -10.721 -4.473 8.438 1.00 80.69 99 SER A O 1
ATOM 738 N N . GLY A 1 100 ? -12.628 -3.303 8.404 1.00 86.56 100 GLY A N 1
ATOM 739 C CA . GLY A 1 100 ? -12.693 -3.206 6.943 1.00 86.56 100 GLY A CA 1
ATOM 740 C C . GLY A 1 100 ? -11.525 -2.419 6.339 1.00 86.56 100 GLY A C 1
ATOM 741 O O . GLY A 1 100 ? -10.939 -2.846 5.341 1.00 86.56 100 GLY A O 1
ATOM 742 N N . VAL A 1 101 ? -11.143 -1.298 6.958 1.00 93.88 101 VAL A N 1
ATOM 743 C CA . VAL A 1 101 ? -9.967 -0.515 6.548 1.00 93.88 101 VAL A CA 1
ATOM 744 C C . VAL A 1 101 ? -8.691 -1.344 6.697 1.00 93.88 101 VAL A C 1
ATOM 746 O O . VAL A 1 101 ? -7.927 -1.439 5.735 1.00 93.88 101 VAL A O 1
ATOM 749 N N . ARG A 1 102 ? -8.499 -2.025 7.834 1.00 90.12 102 ARG A N 1
ATOM 750 C CA . ARG A 1 102 ? -7.349 -2.913 8.075 1.00 90.12 102 ARG A CA 1
ATOM 751 C C . ARG A 1 102 ? -7.204 -3.965 6.975 1.00 90.12 102 ARG A C 1
ATOM 753 O O . ARG A 1 102 ? -6.132 -4.083 6.390 1.00 90.12 102 ARG A O 1
ATOM 760 N N . LYS A 1 103 ? -8.290 -4.663 6.615 1.00 90.50 103 LYS A N 1
ATOM 761 C CA . LYS A 1 103 ? -8.282 -5.671 5.534 1.00 90.50 103 LYS A CA 1
ATOM 762 C C . LYS A 1 103 ? -7.814 -5.092 4.198 1.00 90.50 103 LYS A C 1
ATOM 764 O O . LYS A 1 103 ? -7.003 -5.707 3.506 1.00 90.50 103 LYS A O 1
ATOM 769 N N . ARG A 1 104 ? -8.298 -3.900 3.837 1.00 93.50 104 ARG A N 1
ATOM 770 C CA . ARG A 1 104 ? -7.889 -3.217 2.599 1.00 93.50 104 ARG A CA 1
ATOM 771 C C . ARG A 1 104 ? -6.404 -2.860 2.622 1.00 93.50 104 ARG A C 1
ATOM 773 O O . ARG A 1 104 ? -5.721 -3.089 1.628 1.00 93.50 104 ARG A O 1
ATOM 780 N N . VAL A 1 105 ? -5.899 -2.361 3.750 1.00 96.38 105 VAL A N 1
ATOM 781 C CA . VAL A 1 105 ? -4.472 -2.049 3.930 1.00 96.38 105 VAL A CA 1
ATOM 782 C C . VAL A 1 105 ? -3.615 -3.312 3.808 1.00 96.38 105 VAL A C 1
ATOM 784 O O . VAL A 1 105 ? -2.636 -3.310 3.068 1.00 96.38 105 VAL A O 1
ATOM 787 N N . THR A 1 106 ? -4.006 -4.424 4.435 1.00 90.06 106 THR A N 1
ATOM 788 C CA . THR A 1 106 ? -3.293 -5.708 4.304 1.00 90.06 106 THR A CA 1
ATOM 789 C C . THR A 1 106 ? -3.276 -6.220 2.859 1.00 90.06 106 THR A C 1
ATOM 791 O O . THR A 1 106 ? -2.246 -6.701 2.377 1.00 90.06 106 THR A O 1
ATOM 794 N N . SER A 1 107 ? -4.393 -6.086 2.138 1.00 91.25 107 SER A N 1
ATOM 795 C CA . SER A 1 107 ? -4.463 -6.428 0.714 1.00 91.25 107 SER A CA 1
ATOM 796 C C . SER A 1 107 ? -3.514 -5.564 -0.118 1.00 91.25 107 SER A C 1
ATOM 798 O O . SER A 1 107 ? -2.783 -6.091 -0.953 1.00 91.25 107 SER A O 1
ATOM 800 N N . LEU A 1 108 ? -3.481 -4.251 0.127 1.00 94.56 108 LEU A N 1
ATOM 801 C CA . LEU A 1 108 ? -2.565 -3.333 -0.556 1.00 94.56 108 LEU A CA 1
ATOM 802 C C . LEU A 1 108 ? -1.099 -3.664 -0.262 1.00 94.56 108 LEU A C 1
ATOM 804 O O . LEU A 1 108 ? -0.289 -3.708 -1.185 1.00 94.56 108 LEU A O 1
ATOM 808 N N . ASN A 1 109 ? -0.763 -3.976 0.990 1.00 93.88 109 ASN A N 1
ATOM 809 C CA . ASN A 1 109 ? 0.582 -4.402 1.376 1.00 93.88 109 ASN A CA 1
ATOM 810 C C . ASN A 1 109 ? 1.011 -5.679 0.630 1.00 93.88 109 ASN A C 1
ATOM 812 O O . ASN A 1 109 ? 2.149 -5.796 0.179 1.00 93.88 109 ASN A O 1
ATOM 816 N N . SER A 1 110 ? 0.080 -6.617 0.436 1.00 92.38 110 SER A N 1
ATOM 817 C CA . SER A 1 110 ? 0.334 -7.848 -0.325 1.00 92.38 110 SER A CA 1
ATOM 818 C C . SER A 1 110 ? 0.612 -7.565 -1.804 1.00 92.38 110 SER A C 1
ATOM 820 O O . SER A 1 110 ? 1.528 -8.153 -2.382 1.00 92.38 110 SER A O 1
ATOM 822 N N . VAL A 1 111 ? -0.129 -6.631 -2.407 1.00 94.81 111 VAL A N 1
ATOM 823 C CA . VAL A 1 111 ? 0.108 -6.183 -3.788 1.00 94.81 111 VAL A CA 1
ATOM 824 C C . VA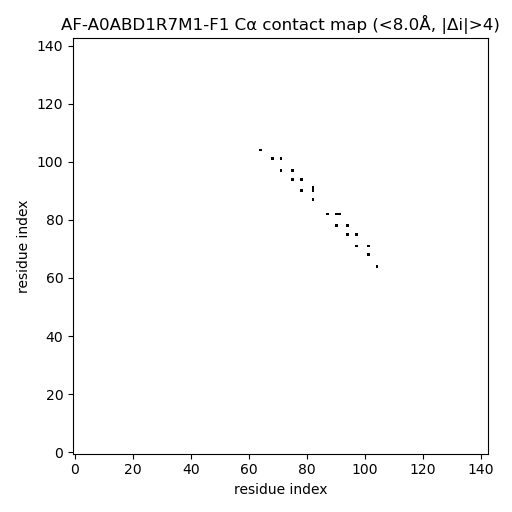L A 1 111 ? 1.472 -5.503 -3.912 1.00 94.81 111 VAL A C 1
ATOM 826 O O . VAL A 1 111 ? 2.237 -5.851 -4.808 1.00 94.81 111 VAL A O 1
ATOM 829 N N . LEU A 1 112 ? 1.827 -4.607 -2.988 1.00 95.81 112 LEU A N 1
ATOM 830 C CA . LEU A 1 112 ? 3.138 -3.947 -2.955 1.00 95.81 112 LEU A CA 1
ATOM 831 C C . LEU A 1 112 ? 4.288 -4.956 -2.856 1.00 95.81 112 LEU A C 1
ATOM 833 O O . LEU A 1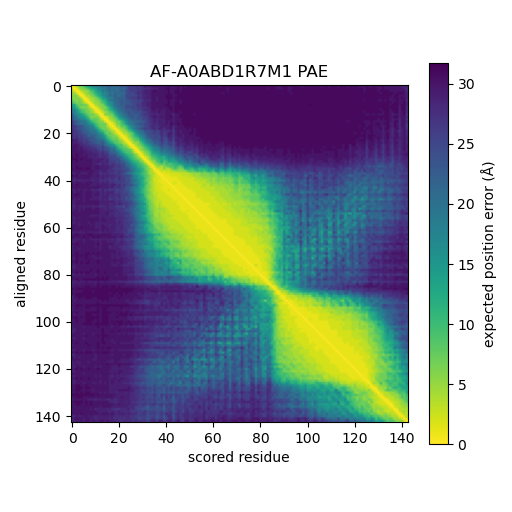 112 ? 5.207 -4.914 -3.667 1.00 95.81 112 LEU A O 1
ATOM 837 N N . LYS A 1 113 ? 4.192 -5.936 -1.949 1.00 95.50 113 LYS A N 1
ATOM 838 C CA . LYS A 1 113 ? 5.168 -7.037 -1.853 1.00 95.50 113 LYS A CA 1
ATOM 839 C C . LYS A 1 113 ? 5.292 -7.826 -3.157 1.00 95.50 113 LYS A C 1
ATOM 841 O O . LYS A 1 113 ? 6.380 -8.274 -3.508 1.00 95.50 113 LYS A O 1
ATOM 846 N N . SER A 1 114 ? 4.188 -8.015 -3.879 1.00 94.81 114 SER A N 1
ATOM 847 C CA . SER A 1 114 ? 4.219 -8.661 -5.192 1.00 94.81 114 SER A CA 1
ATOM 848 C C . SER A 1 114 ? 4.904 -7.800 -6.252 1.00 94.81 114 SER A C 1
ATOM 850 O O . SER A 1 114 ? 5.573 -8.353 -7.123 1.00 94.81 114 SER A O 1
ATOM 852 N N . ILE A 1 115 ? 4.725 -6.478 -6.212 1.00 96.12 115 ILE A N 1
ATOM 853 C CA . ILE A 1 115 ? 5.401 -5.543 -7.118 1.00 96.12 115 ILE A CA 1
ATOM 854 C C . ILE A 1 115 ? 6.905 -5.541 -6.832 1.00 96.12 115 ILE A C 1
ATOM 856 O O . ILE A 1 115 ? 7.672 -5.731 -7.771 1.00 96.12 115 ILE A O 1
ATOM 860 N N . GLN A 1 116 ? 7.313 -5.453 -5.560 1.00 93.88 116 GLN A N 1
ATOM 861 C CA . GLN A 1 116 ? 8.719 -5.528 -5.139 1.00 93.88 116 GLN A CA 1
ATOM 862 C C . GLN A 1 116 ? 9.401 -6.777 -5.713 1.00 93.88 116 GLN A C 1
ATOM 864 O O . GLN A 1 116 ? 10.381 -6.669 -6.438 1.00 93.88 116 GLN A O 1
ATOM 869 N N . ARG A 1 117 ? 8.794 -7.961 -5.530 1.00 94.69 117 ARG A N 1
ATOM 870 C CA . ARG A 1 117 ? 9.333 -9.217 -6.082 1.00 94.69 117 ARG A CA 1
ATOM 871 C C . ARG A 1 117 ? 9.469 -9.209 -7.603 1.00 94.69 117 ARG A C 1
ATOM 873 O O . ARG A 1 117 ? 10.383 -9.826 -8.141 1.00 94.69 117 ARG A O 1
ATOM 880 N N . ARG A 1 118 ? 8.535 -8.574 -8.318 1.00 94.94 118 ARG A N 1
ATOM 881 C CA . ARG A 1 118 ? 8.624 -8.460 -9.781 1.00 94.94 118 ARG A CA 1
ATOM 882 C C . ARG A 1 118 ? 9.789 -7.565 -10.187 1.00 94.94 118 ARG A C 1
ATOM 884 O O . ARG A 1 118 ? 10.470 -7.904 -11.147 1.00 94.94 118 ARG A O 1
ATOM 891 N N . ILE A 1 119 ? 10.016 -6.471 -9.466 1.00 93.19 119 ILE A N 1
ATOM 892 C CA . ILE A 1 119 ? 11.151 -5.570 -9.688 1.00 93.19 119 ILE A CA 1
ATOM 893 C C . ILE A 1 119 ? 12.465 -6.294 -9.393 1.00 93.19 119 ILE A C 1
ATOM 895 O O . ILE A 1 119 ? 13.326 -6.324 -10.263 1.00 93.19 119 ILE A O 1
ATOM 899 N N . ASP A 1 120 ? 12.567 -6.990 -8.260 1.00 94.31 120 ASP A N 1
ATOM 900 C CA . ASP A 1 120 ? 13.755 -7.777 -7.903 1.00 94.31 120 ASP A CA 1
ATOM 901 C C . ASP A 1 120 ? 14.083 -8.835 -8.969 1.00 94.31 120 ASP A C 1
ATOM 903 O O . ASP A 1 120 ? 15.243 -9.069 -9.306 1.00 94.31 120 ASP A O 1
ATOM 907 N N . ASN A 1 121 ? 13.059 -9.484 -9.531 1.00 92.75 121 ASN A N 1
ATOM 908 C CA . ASN A 1 121 ? 13.246 -10.430 -10.628 1.00 92.75 121 ASN A CA 1
ATOM 909 C C . ASN A 1 121 ? 13.745 -9.743 -11.906 1.00 92.75 121 ASN A C 1
ATOM 911 O O . ASN A 1 121 ? 14.612 -10.297 -12.581 1.00 92.75 121 ASN A O 1
ATOM 915 N N . MET A 1 122 ? 13.224 -8.557 -12.239 1.00 94.88 122 MET A N 1
ATOM 916 C CA . MET A 1 122 ? 13.709 -7.777 -13.382 1.00 94.88 122 MET A CA 1
ATOM 917 C C . MET A 1 122 ? 15.164 -7.343 -13.178 1.00 94.88 122 MET A C 1
ATOM 919 O O . MET A 1 122 ? 15.968 -7.522 -14.086 1.00 94.88 122 MET A O 1
ATOM 923 N N . ASP A 1 123 ? 15.528 -6.865 -11.988 1.00 91.19 123 ASP A N 1
ATOM 924 C CA . ASP A 1 123 ? 16.902 -6.475 -11.656 1.00 91.19 123 ASP A CA 1
ATOM 925 C C . ASP A 1 123 ? 17.876 -7.660 -11.763 1.00 91.19 123 ASP A C 1
ATOM 927 O O . ASP A 1 123 ? 18.926 -7.570 -12.402 1.00 91.19 123 ASP A O 1
ATOM 931 N N . ARG A 1 124 ? 17.474 -8.834 -11.259 1.00 88.31 124 ARG A N 1
ATOM 932 C CA . ARG A 1 124 ? 18.238 -10.082 -11.425 1.00 88.31 124 ARG A CA 1
ATOM 933 C C . ARG A 1 124 ? 18.412 -10.471 -12.889 1.00 88.31 124 ARG A C 1
ATOM 935 O O . ARG A 1 124 ? 19.507 -10.875 -13.272 1.00 88.31 124 ARG A O 1
ATOM 942 N N . MET A 1 125 ? 17.361 -10.368 -13.703 1.00 86.19 125 MET A N 1
ATOM 943 C CA . MET A 1 125 ? 17.440 -10.671 -15.135 1.00 86.19 125 MET A CA 1
ATOM 944 C C . MET A 1 125 ? 18.364 -9.700 -15.874 1.00 86.19 125 MET A C 1
ATOM 946 O O . MET A 1 125 ? 19.155 -10.136 -16.706 1.00 86.19 125 MET A O 1
ATOM 950 N N . LEU A 1 126 ? 18.304 -8.407 -15.554 1.00 81.19 126 LEU A N 1
ATOM 951 C CA . LEU A 1 126 ? 19.178 -7.391 -16.143 1.00 81.19 126 LEU A CA 1
ATOM 952 C C . LEU A 1 126 ? 20.640 -7.581 -15.708 1.00 81.19 126 LEU A C 1
ATOM 954 O O . LEU A 1 126 ? 21.539 -7.542 -16.548 1.00 81.19 126 LEU A O 1
ATOM 958 N N . SER A 1 127 ? 20.883 -7.883 -14.430 1.00 80.69 127 SER A N 1
ATOM 959 C CA . SER A 1 127 ? 22.216 -8.240 -13.924 1.00 80.69 127 SER A CA 1
ATOM 960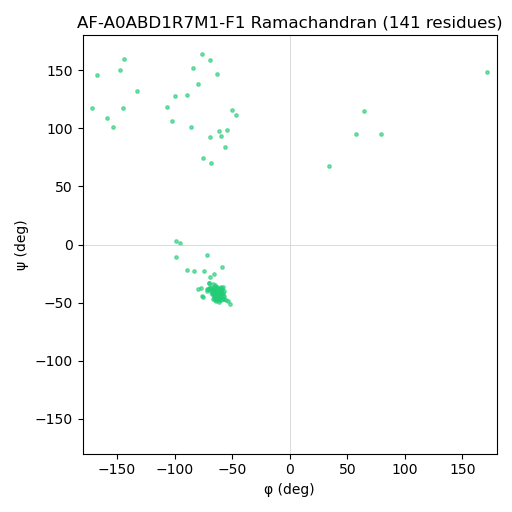 C C . SER A 1 127 ? 22.767 -9.510 -14.579 1.00 80.69 127 SER A C 1
ATOM 962 O O . SER A 1 127 ? 23.934 -9.549 -14.970 1.00 80.69 127 SER A O 1
ATOM 964 N N . ALA A 1 128 ? 21.938 -10.543 -14.752 1.00 75.44 128 ALA A N 1
ATOM 965 C CA . ALA A 1 128 ? 22.334 -11.772 -15.437 1.00 75.44 128 ALA A CA 1
ATOM 966 C C . ALA A 1 128 ? 22.608 -11.543 -16.934 1.00 75.44 128 ALA A C 1
ATOM 968 O O . ALA A 1 128 ? 23.564 -12.100 -17.470 1.00 75.44 128 ALA A O 1
ATOM 969 N N . GLY A 1 129 ? 21.821 -10.688 -17.597 1.00 70.25 129 GLY A N 1
ATOM 970 C CA . GLY A 1 129 ? 22.051 -10.281 -18.985 1.00 70.25 129 GLY A CA 1
ATOM 971 C C . GLY A 1 129 ? 23.380 -9.542 -19.165 1.00 70.25 129 GLY A C 1
ATOM 972 O O . GLY A 1 129 ? 24.133 -9.857 -20.081 1.00 70.25 129 GLY A O 1
ATOM 973 N N . SER A 1 130 ? 23.717 -8.638 -18.240 1.00 60.22 130 SER A N 1
ATOM 974 C CA . SER A 1 130 ? 25.008 -7.934 -18.207 1.00 60.22 130 SER A CA 1
ATOM 975 C C . SER A 1 130 ? 26.196 -8.887 -18.002 1.00 60.22 130 SER A C 1
ATOM 977 O O . SER A 1 130 ? 27.217 -8.774 -18.683 1.00 60.22 130 SER A O 1
ATOM 979 N N . LEU A 1 131 ? 26.059 -9.886 -17.119 1.00 64.12 131 LEU A N 1
ATOM 980 C CA . LEU A 1 131 ? 27.088 -10.914 -16.915 1.00 64.12 131 LEU A CA 1
ATOM 981 C C . LEU A 1 131 ? 27.279 -11.807 -18.143 1.00 64.12 131 LEU A C 1
ATOM 983 O O . LEU A 1 131 ? 28.419 -12.090 -18.509 1.00 64.12 131 LEU A O 1
ATOM 987 N N . HIS A 1 132 ? 26.194 -12.221 -18.799 1.00 68.69 132 HIS A N 1
ATOM 988 C CA . HIS A 1 132 ? 26.270 -13.004 -20.031 1.00 68.69 132 HIS A CA 1
ATOM 989 C C . HIS A 1 132 ? 26.992 -12.228 -21.141 1.00 68.69 132 HIS A C 1
ATOM 991 O O . HIS A 1 132 ? 27.914 -12.747 -21.763 1.00 68.69 132 HIS A O 1
ATOM 997 N N . GLU A 1 133 ? 26.668 -10.947 -21.312 1.00 61.81 133 GLU A N 1
ATOM 998 C CA . GLU A 1 133 ? 27.317 -10.076 -22.295 1.00 61.81 133 GLU A CA 1
ATOM 999 C C . GLU A 1 133 ? 28.808 -9.820 -21.989 1.00 61.81 133 GLU A C 1
ATOM 1001 O O . GLU A 1 133 ? 29.599 -9.503 -22.881 1.00 61.81 133 GLU A O 1
ATOM 1006 N N . LYS A 1 134 ? 29.215 -9.930 -20.720 1.00 66.50 134 LYS A N 1
ATOM 1007 C CA . LYS A 1 134 ? 30.616 -9.820 -20.290 1.00 66.50 134 LYS A CA 1
ATOM 1008 C C . LYS A 1 134 ? 31.385 -11.122 -20.540 1.00 66.50 134 LYS A C 1
ATOM 1010 O O . LYS A 1 134 ? 32.525 -11.058 -20.988 1.00 66.50 134 LYS A O 1
ATOM 1015 N N . LEU A 1 135 ? 30.743 -12.271 -20.325 1.00 68.31 135 LEU A N 1
ATOM 1016 C CA . LEU A 1 135 ? 31.319 -13.603 -20.534 1.00 68.31 135 LEU A CA 1
ATOM 1017 C C . LEU A 1 135 ? 31.494 -13.938 -22.028 1.00 68.31 135 LEU A C 1
ATOM 1019 O O . LEU A 1 135 ? 32.527 -14.471 -22.424 1.00 68.31 135 LEU A O 1
ATOM 1023 N N . GLU A 1 136 ? 30.530 -13.566 -22.875 1.00 66.50 136 GLU A N 1
ATOM 1024 C CA . GLU A 1 136 ? 30.631 -13.731 -24.335 1.00 66.50 136 GLU A CA 1
ATOM 1025 C C . GLU A 1 136 ? 31.748 -12.857 -24.933 1.00 66.50 136 GLU A C 1
ATOM 1027 O O . GLU A 1 136 ? 32.491 -13.295 -25.812 1.00 66.50 136 GLU A O 1
ATOM 1032 N N . ARG A 1 137 ? 31.947 -11.639 -24.405 1.00 65.75 137 ARG A N 1
ATOM 1033 C CA . ARG A 1 137 ? 33.074 -10.772 -24.798 1.00 65.75 137 ARG A CA 1
ATOM 1034 C C . ARG A 1 137 ? 34.434 -11.295 -24.335 1.00 65.75 137 ARG A C 1
ATOM 1036 O O . ARG A 1 137 ? 35.434 -10.973 -24.969 1.00 65.75 137 ARG A O 1
ATOM 1043 N N . GLU A 1 138 ? 34.491 -12.042 -23.235 1.00 66.75 138 GLU A N 1
ATOM 1044 C CA . GLU A 1 138 ? 35.725 -12.656 -22.733 1.00 66.75 138 GLU A CA 1
ATOM 1045 C C . GLU A 1 138 ? 36.097 -13.890 -23.566 1.00 66.75 138 GLU A C 1
ATOM 1047 O O . GLU A 1 138 ? 37.219 -13.971 -24.057 1.00 66.75 138 GLU A O 1
ATOM 1052 N N . LYS A 1 139 ? 35.124 -14.755 -23.885 1.00 67.81 139 LYS A N 1
ATOM 1053 C CA . LYS A 1 139 ? 35.317 -15.881 -24.817 1.00 67.81 139 LYS A CA 1
ATOM 1054 C C . LYS A 1 139 ? 35.757 -15.454 -26.219 1.00 67.81 139 LYS A C 1
ATOM 1056 O O . LYS A 1 139 ? 36.587 -16.122 -26.823 1.00 67.81 139 LYS A O 1
ATOM 1061 N N . ALA A 1 140 ? 35.230 -14.345 -26.737 1.00 63.53 140 ALA A N 1
ATOM 1062 C CA . ALA A 1 140 ? 35.606 -13.820 -28.052 1.00 63.53 140 ALA A CA 1
ATOM 1063 C C . ALA A 1 140 ? 37.018 -13.198 -28.102 1.00 63.53 140 ALA A C 1
ATOM 1065 O O . ALA A 1 140 ? 37.480 -12.839 -29.179 1.00 63.53 140 ALA A O 1
ATOM 1066 N N . ARG A 1 141 ? 37.689 -13.026 -26.954 1.00 60.66 141 ARG A N 1
ATOM 1067 C CA . ARG A 1 141 ? 39.074 -12.526 -26.863 1.00 60.66 141 ARG A CA 1
ATOM 1068 C C . ARG A 1 141 ?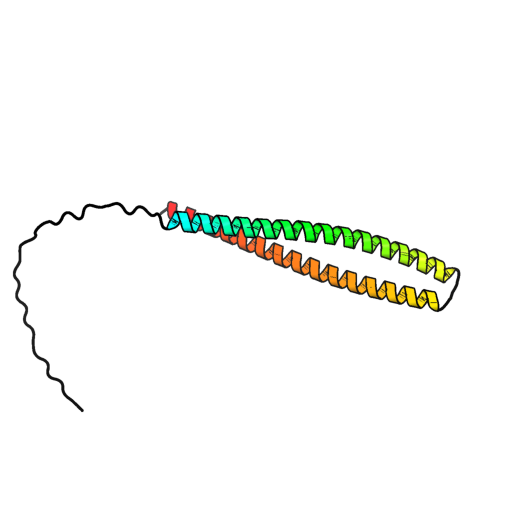 40.110 -13.637 -26.691 1.00 60.66 141 ARG A C 1
ATOM 1070 O O . ARG A 1 141 ? 41.299 -13.352 -26.783 1.00 60.66 141 ARG A O 1
ATOM 1077 N N . GLU A 1 142 ? 39.667 -14.862 -26.422 1.00 57.03 142 GLU A N 1
ATOM 1078 C CA . GLU A 1 142 ? 40.524 -16.043 -26.250 1.00 57.03 142 GLU A CA 1
ATOM 1079 C C . GLU A 1 142 ? 40.602 -16.928 -27.511 1.00 57.03 142 GLU A C 1
ATOM 1081 O O . GLU A 1 142 ? 41.264 -17.965 -27.492 1.00 57.03 142 GLU A O 1
ATOM 1086 N N . HIS A 1 143 ? 39.961 -16.507 -28.606 1.00 45.34 143 HIS A N 1
ATOM 1087 C CA . HIS A 1 143 ? 40.032 -17.108 -29.941 1.00 45.34 143 HIS A CA 1
ATOM 1088 C C . HIS A 1 143 ? 40.686 -16.147 -30.936 1.00 45.34 143 HIS A C 1
ATOM 1090 O O . HIS A 1 143 ? 41.355 -16.658 -31.862 1.00 45.34 143 HIS A O 1
#

Mean predicted aligned error: 20.36 Å

InterPro domains:
  IPR017246 Snapin [PTHR31305] (21-140)
  IPR028119 Snapin/Pallidin/Snn1 [PF14712] (40-122)

pLDDT: mean 75.05, std 19.12, range [35.03, 97.25]

Solvent-accessible surface area (backbone atoms only — not comparable to full-atom values): 8657 Å² total; per-residue (Å²): 133,89,84,90,81,88,87,79,88,82,89,83,89,81,83,89,83,87,80,90,74,84,78,73,83,74,79,80,73,75,68,73,62,57,58,56,50,51,50,51,48,50,51,50,52,50,50,51,51,53,50,53,54,48,48,56,52,50,50,54,48,53,54,52,49,52,54,48,49,54,50,50,54,51,50,49,53,53,48,52,52,48,45,73,78,46,88,47,76,67,58,56,53,52,50,53,51,52,52,53,51,50,54,53,52,54,52,50,52,53,52,50,55,52,50,51,53,51,50,53,50,50,52,50,50,53,54,50,50,53,49,50,60,50,51,55,55,50,58,68,71,77,113

Organism: NCBI:txid205694

Secondary structure (DSSP, 8-state):
-------------------------------HHHHHHHHHHHHHHHHHHHHHHHHHHHHHHHHHHHHHHHHHHHHHHHHHHHHHH---HHHHHHHHHHHHHHHHHHHHHHHHHHHHHHHHHHHHHHHHHHHHHHHHHHHTT--

Sequence (143 aa):
MSDKTLDDHPQDSGSDELPSVVVNGDDSKSNATSSDSSVAKGLSSLISSIITDFDSRAEATSRSQEQLAFSLDRLTGELDKLLEDAPSPFIMQHA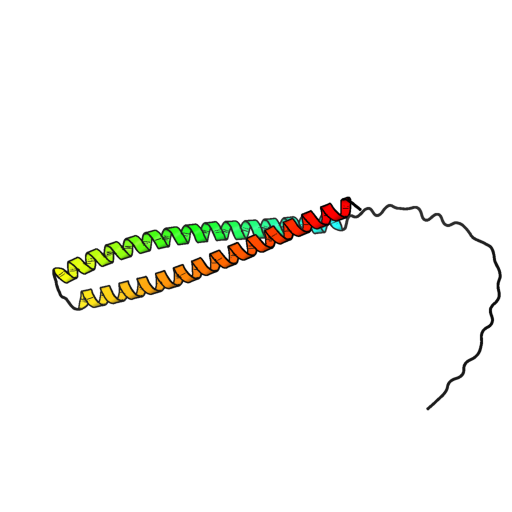ARISGVRKRVTSLNSVLKSIQRRIDNMDRMLSAGSLHEKLEREKAREH

Radius of gyration: 36.53 Å; Cα contacts (8 Å, |Δi|>4): 11; chains: 1; bounding box: 69×28×108 Å

Foldseek 3Di:
DDDDDDDDDDDDDDDDDDDDDPPPPPPPPDPPVVVVVVVVVVVVVVVVVVVVVVVVVLVVVVVVLVVVLVVLVVVLVVLVVVCVVDVDVVSVVVNVVSVVVNVVSVVVVVVSVVVVVVVVVVVVVVVVVVVVVVVVVVVVVVD